Protein AF-A0A660VJL6-F1 (afdb_monomer_lite)

Foldseek 3Di:
DVVLLVQLLVCVVVVNDDLVVSCVVVVHDSVVSVVSVVVNLVVLVVVVVVCVVVLVVLLVVLVVLLVVLVVCLVVDPDLVVNLVSLVVNLVSLVVNQVSVVSPDPDGPVVSVVVNVVSVVVNVVSVVVVVVVVVD

Radius of gyration: 21.22 Å; chains: 1; bounding box: 39×29×61 Å

Structure (mmCIF, N/CA/C/O backbone):
data_AF-A0A660VJL6-F1
#
_entry.id   AF-A0A660VJL6-F1
#
loop_
_atom_site.group_PDB
_atom_site.id
_atom_site.type_symbol
_atom_site.label_atom_id
_atom_site.label_alt_id
_atom_site.label_comp_id
_atom_site.label_asym_id
_atom_site.label_entity_id
_atom_site.label_seq_id
_atom_site.pdbx_PDB_ins_code
_atom_site.Cartn_x
_atom_site.Cartn_y
_atom_site.Cartn_z
_atom_site.occupancy
_atom_site.B_iso_or_equiv
_atom_site.auth_seq_id
_atom_site.auth_comp_id
_atom_site.auth_asym_id
_atom_site.auth_atom_id
_atom_site.pdbx_PDB_model_num
ATOM 1 N N . MET A 1 1 ? 11.415 2.530 -32.591 1.00 56.00 1 MET A N 1
ATOM 2 C CA . MET A 1 1 ? 11.782 2.025 -31.244 1.00 56.00 1 MET A CA 1
ATOM 3 C C . MET A 1 1 ? 10.876 2.570 -30.138 1.00 56.00 1 MET A C 1
ATOM 5 O O . MET A 1 1 ? 10.659 1.829 -29.199 1.00 56.00 1 MET A O 1
ATOM 9 N N . ALA A 1 2 ? 10.311 3.783 -30.242 1.00 62.75 2 ALA A N 1
ATOM 10 C CA . ALA A 1 2 ? 9.368 4.318 -29.244 1.00 62.75 2 ALA A CA 1
ATOM 11 C C . ALA A 1 2 ? 8.020 3.565 -29.179 1.00 62.75 2 ALA A C 1
ATOM 13 O O . ALA A 1 2 ? 7.514 3.308 -28.096 1.00 62.75 2 ALA A O 1
ATOM 14 N N . GLU A 1 3 ? 7.503 3.112 -30.323 1.00 83.50 3 GLU A N 1
ATOM 15 C CA . GLU A 1 3 ? 6.192 2.449 -30.418 1.00 83.50 3 GLU A CA 1
ATOM 16 C C . GLU A 1 3 ? 6.075 1.158 -29.585 1.00 83.50 3 GLU A C 1
ATOM 18 O O . GLU A 1 3 ? 5.067 0.930 -28.923 1.00 83.50 3 GLU A O 1
ATOM 23 N N . ILE A 1 4 ? 7.128 0.330 -29.552 1.00 88.81 4 ILE A N 1
ATOM 24 C CA . ILE A 1 4 ? 7.125 -0.894 -28.736 1.00 88.81 4 ILE A CA 1
ATOM 25 C C . ILE A 1 4 ? 7.227 -0.581 -27.242 1.00 88.81 4 ILE A C 1
ATOM 27 O O . ILE A 1 4 ? 6.656 -1.306 -26.437 1.00 88.81 4 ILE A O 1
ATOM 31 N N . ASP A 1 5 ? 7.930 0.490 -26.868 1.00 87.00 5 ASP A N 1
ATOM 32 C CA . ASP A 1 5 ? 8.044 0.898 -25.470 1.00 87.00 5 ASP A CA 1
ATOM 33 C C . ASP A 1 5 ? 6.674 1.373 -24.958 1.00 87.00 5 ASP A C 1
ATOM 35 O O . ASP A 1 5 ? 6.258 0.931 -23.896 1.00 87.00 5 ASP A O 1
ATOM 39 N N . GLU A 1 6 ? 5.929 2.160 -25.742 1.00 85.94 6 GLU A N 1
ATOM 40 C CA . GLU A 1 6 ? 4.569 2.610 -25.393 1.00 85.94 6 GLU A CA 1
ATOM 41 C C . GLU A 1 6 ? 3.561 1.456 -25.301 1.00 85.94 6 GLU A C 1
ATOM 43 O O . GLU A 1 6 ? 2.727 1.411 -24.396 1.00 85.94 6 GLU A O 1
ATOM 48 N N . GLN A 1 7 ? 3.624 0.497 -26.226 1.00 89.19 7 GLN A N 1
ATOM 49 C CA . GLN A 1 7 ? 2.755 -0.683 -26.196 1.00 89.19 7 GLN A CA 1
ATOM 50 C C . GLN A 1 7 ? 3.063 -1.587 -24.993 1.00 89.19 7 GLN A C 1
ATOM 52 O O . GLN A 1 7 ? 2.145 -2.076 -24.333 1.00 89.19 7 GLN A O 1
ATOM 57 N N . VAL A 1 8 ? 4.347 -1.779 -24.676 1.00 88.12 8 VAL A N 1
ATOM 58 C CA . VAL A 1 8 ? 4.788 -2.498 -23.472 1.00 88.12 8 VAL A CA 1
ATOM 59 C C . VAL A 1 8 ? 4.353 -1.755 -22.211 1.00 88.12 8 VAL A C 1
ATOM 61 O O . VAL A 1 8 ? 3.843 -2.381 -21.289 1.00 88.12 8 VAL A O 1
ATOM 64 N N . GLU A 1 9 ? 4.497 -0.433 -22.178 1.00 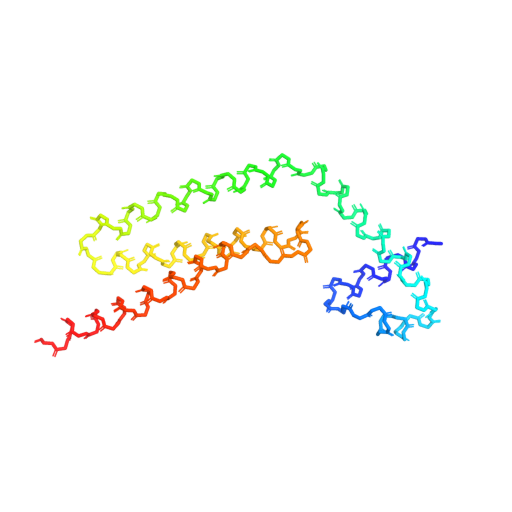82.69 9 GLU A N 1
ATOM 65 C CA . GLU A 1 9 ? 4.071 0.417 -21.069 1.00 82.69 9 GLU A CA 1
ATOM 66 C C . GLU A 1 9 ? 2.568 0.285 -20.794 1.00 82.69 9 GLU A C 1
ATOM 68 O O . GLU A 1 9 ? 2.176 0.032 -19.656 1.00 82.69 9 GLU A O 1
ATOM 73 N N . ARG A 1 10 ? 1.724 0.339 -21.832 1.00 80.50 10 ARG A N 1
ATOM 74 C CA . ARG A 1 10 ? 0.270 0.131 -21.698 1.00 80.50 10 ARG A CA 1
ATOM 75 C C . ARG A 1 10 ? -0.076 -1.242 -21.126 1.00 80.50 10 ARG A C 1
ATOM 77 O O . ARG A 1 10 ? -0.951 -1.335 -20.272 1.00 80.50 10 ARG A O 1
ATOM 84 N N . LEU A 1 11 ? 0.605 -2.300 -21.570 1.00 78.88 11 LEU A N 1
ATOM 85 C CA . LEU A 1 11 ? 0.366 -3.658 -21.071 1.00 78.88 11 LEU A CA 1
ATOM 86 C C . LEU A 1 11 ? 0.825 -3.831 -19.617 1.00 78.88 11 LEU A C 1
ATOM 88 O O . LEU A 1 11 ? 0.120 -4.457 -18.827 1.00 78.88 11 LEU A O 1
ATOM 92 N N . LEU A 1 12 ? 1.957 -3.230 -19.241 1.00 73.00 12 LEU A N 1
ATOM 93 C CA . LEU A 1 12 ? 2.415 -3.199 -17.850 1.00 73.00 12 LEU A CA 1
ATOM 94 C C . LEU A 1 12 ? 1.418 -2.449 -16.952 1.00 73.00 12 LEU A C 1
ATOM 96 O O . LEU A 1 12 ? 1.087 -2.941 -15.873 1.00 73.00 12 LEU A O 1
ATOM 100 N N . LEU A 1 13 ? 0.893 -1.305 -17.409 1.00 65.44 13 LEU A N 1
ATOM 101 C CA . LEU A 1 13 ? -0.134 -0.530 -16.697 1.00 65.44 13 LEU A CA 1
ATOM 102 C C . LEU A 1 13 ? -1.476 -1.270 -16.600 1.00 65.44 13 LEU A C 1
ATOM 104 O O . LEU A 1 13 ? -2.176 -1.138 -15.600 1.00 65.44 13 LEU A O 1
ATOM 108 N N . ALA A 1 14 ? -1.810 -2.098 -17.592 1.00 69.38 14 ALA A N 1
ATOM 109 C CA . ALA A 1 14 ? -2.967 -2.993 -17.563 1.00 69.38 14 ALA A CA 1
ATOM 110 C C . ALA A 1 14 ? -2.768 -4.227 -16.655 1.00 69.38 14 ALA A C 1
ATOM 112 O O . ALA A 1 14 ? -3.665 -5.060 -16.543 1.00 69.38 14 ALA A O 1
ATOM 113 N N . GLY A 1 15 ? -1.608 -4.357 -16.000 1.00 66.00 15 GLY A N 1
ATOM 114 C CA . GLY A 1 15 ? -1.319 -5.422 -15.039 1.00 66.00 15 GLY A CA 1
ATOM 115 C C . GLY A 1 15 ? -0.706 -6.688 -15.640 1.00 66.00 15 GLY A C 1
ATOM 116 O O . GLY A 1 15 ? -0.510 -7.661 -14.911 1.00 66.00 15 GLY A O 1
ATOM 117 N N . VAL A 1 16 ? -0.348 -6.691 -16.928 1.00 77.50 16 VAL A N 1
ATOM 118 C CA . VAL A 1 16 ? 0.324 -7.828 -17.572 1.00 77.50 16 VAL A CA 1
ATOM 119 C C . VAL A 1 16 ? 1.791 -7.845 -17.144 1.00 77.50 16 VAL A C 1
ATOM 121 O O . VAL A 1 16 ? 2.573 -6.982 -17.533 1.00 77.50 16 VAL A O 1
ATOM 124 N N . ARG A 1 17 ? 2.189 -8.827 -16.323 1.00 72.62 17 ARG A N 1
ATOM 125 C CA . ARG A 1 17 ? 3.545 -8.882 -15.729 1.00 72.62 17 ARG A CA 1
ATOM 126 C C . ARG A 1 17 ? 4.504 -9.837 -16.445 1.00 72.62 17 ARG A C 1
ATOM 128 O O . ARG A 1 17 ? 5.714 -9.783 -16.223 1.00 72.62 17 ARG A O 1
ATOM 135 N N . GLY A 1 18 ? 3.993 -10.715 -17.308 1.00 78.44 18 GLY A N 1
ATOM 136 C CA . GLY A 1 18 ? 4.793 -11.723 -17.999 1.00 78.44 18 GLY A CA 1
ATOM 137 C C . GLY A 1 18 ? 5.468 -11.183 -19.260 1.00 78.44 18 GLY A C 1
ATOM 138 O O . GLY A 1 18 ? 4.792 -10.855 -20.229 1.00 78.44 18 GLY A O 1
ATOM 139 N N . THR A 1 19 ? 6.806 -11.196 -19.326 1.00 84.12 19 THR A N 1
ATOM 140 C CA . THR A 1 19 ? 7.544 -10.829 -20.563 1.00 84.12 19 THR A CA 1
ATOM 141 C C . THR A 1 19 ? 7.124 -11.704 -21.751 1.00 84.12 19 THR A C 1
ATOM 143 O O . THR A 1 19 ? 7.100 -11.258 -22.893 1.00 84.12 19 THR A O 1
ATOM 146 N N . GLU A 1 20 ? 6.790 -12.964 -21.481 1.00 85.94 20 GLU A N 1
ATOM 147 C CA . GLU A 1 20 ? 6.330 -13.934 -22.476 1.00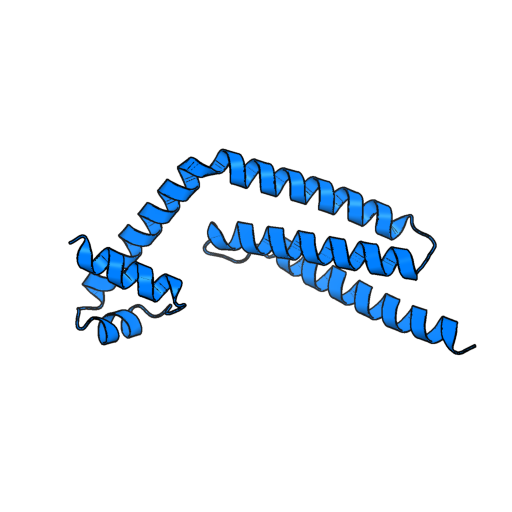 85.94 20 GLU A CA 1
ATOM 148 C C . GLU A 1 20 ? 4.887 -13.700 -22.928 1.00 85.94 20 GLU A C 1
ATOM 150 O O . GLU A 1 20 ? 4.551 -13.910 -24.090 1.00 85.94 20 GLU A O 1
ATOM 155 N N . GLU A 1 21 ? 4.037 -13.226 -22.030 1.00 84.69 21 GLU A N 1
ATOM 156 C CA . GLU A 1 21 ? 2.658 -12.855 -22.333 1.00 84.69 21 GLU A CA 1
ATOM 157 C C . GLU A 1 21 ? 2.605 -11.578 -23.176 1.00 84.69 21 GLU A C 1
ATOM 159 O O . GLU A 1 21 ? 1.962 -11.553 -24.222 1.00 84.69 21 GLU A O 1
ATOM 164 N N . ILE A 1 22 ? 3.399 -10.573 -22.805 1.00 87.44 22 ILE A N 1
ATOM 165 C CA . ILE A 1 22 ? 3.570 -9.336 -23.573 1.00 87.44 22 ILE A CA 1
ATOM 166 C C . ILE A 1 22 ? 4.174 -9.634 -24.954 1.00 87.44 22 ILE A C 1
ATOM 168 O O . ILE A 1 22 ? 3.709 -9.109 -25.961 1.00 87.44 22 ILE A O 1
ATOM 172 N N . ALA A 1 23 ? 5.175 -10.518 -25.033 1.00 92.31 23 ALA A N 1
ATOM 173 C CA . ALA A 1 23 ? 5.778 -10.925 -26.305 1.00 92.31 23 ALA A CA 1
ATOM 174 C C . ALA A 1 23 ? 4.761 -11.576 -27.251 1.00 92.31 23 ALA A C 1
ATOM 176 O O . ALA A 1 23 ? 4.734 -11.244 -28.437 1.00 92.31 23 ALA A O 1
ATOM 177 N N . ARG A 1 24 ? 3.895 -12.451 -26.720 1.00 90.62 24 ARG A N 1
ATOM 178 C CA . ARG A 1 24 ? 2.793 -13.057 -27.481 1.00 90.62 24 ARG A CA 1
ATOM 179 C C . ARG A 1 24 ? 1.770 -12.013 -27.924 1.00 90.62 24 ARG A C 1
ATOM 181 O O . ARG A 1 24 ? 1.390 -12.020 -29.088 1.00 90.62 24 ARG A O 1
ATOM 188 N N . SER A 1 25 ? 1.378 -11.100 -27.035 1.00 87.38 25 SER A N 1
ATOM 189 C CA . SER A 1 25 ? 0.395 -10.053 -27.337 1.00 87.38 25 SER A CA 1
ATOM 190 C C . SER A 1 25 ? 0.872 -9.062 -28.399 1.00 87.38 25 SER A C 1
ATOM 192 O O . SER A 1 25 ? 0.052 -8.535 -29.143 1.00 87.38 25 SER A O 1
ATOM 194 N N . LEU A 1 26 ? 2.176 -8.785 -28.455 1.00 89.12 26 LEU A N 1
ATOM 195 C CA . LEU A 1 26 ? 2.758 -7.808 -29.378 1.00 89.12 26 LEU A CA 1
ATOM 196 C C . LEU A 1 26 ? 3.339 -8.444 -30.649 1.00 89.12 26 LEU A C 1
ATOM 198 O O . LEU A 1 26 ? 3.780 -7.723 -31.538 1.00 89.12 26 LEU A O 1
ATOM 202 N N . GLY A 1 27 ? 3.378 -9.777 -30.746 1.00 91.88 27 GLY A N 1
ATOM 203 C CA . GLY A 1 27 ? 3.963 -10.475 -31.897 1.00 91.88 27 GLY A CA 1
ATOM 204 C C . GLY A 1 27 ? 5.471 -10.243 -32.054 1.00 91.88 27 GLY A C 1
ATOM 205 O O . GLY A 1 27 ? 5.990 -10.222 -33.168 1.00 91.88 27 GLY A O 1
ATOM 206 N N . VAL A 1 28 ? 6.195 -10.042 -30.948 1.00 91.88 28 VAL A N 1
ATOM 207 C CA . VAL A 1 28 ? 7.630 -9.700 -30.946 1.00 91.88 28 VAL A CA 1
ATOM 208 C C . VAL A 1 28 ? 8.444 -10.633 -30.057 1.00 91.88 28 VAL A C 1
ATOM 210 O O . VAL A 1 28 ? 7.922 -11.343 -29.202 1.00 91.88 28 VAL A O 1
ATOM 213 N N . SER A 1 29 ? 9.766 -10.649 -30.242 1.00 92.94 29 SER A N 1
ATOM 214 C CA . SER A 1 29 ? 10.633 -11.548 -29.479 1.00 92.94 29 SER A CA 1
ATOM 215 C C . SER A 1 29 ? 10.708 -11.169 -27.994 1.00 92.94 29 SER A C 1
ATOM 217 O O . SER A 1 29 ? 10.770 -9.991 -27.629 1.00 92.94 29 SER A O 1
ATOM 219 N N . ARG A 1 30 ? 10.812 -12.183 -27.122 1.00 92.38 30 ARG A N 1
ATOM 220 C CA . ARG A 1 30 ? 11.006 -12.007 -25.667 1.00 92.38 30 ARG A CA 1
ATOM 221 C C . ARG A 1 30 ? 12.189 -11.093 -25.333 1.00 92.38 30 ARG A C 1
ATOM 223 O O . ARG A 1 30 ? 12.109 -10.307 -24.393 1.00 92.38 30 ARG A O 1
ATOM 230 N N . ARG A 1 31 ? 13.274 -11.163 -26.115 1.00 92.00 31 ARG A N 1
ATOM 231 C CA . ARG A 1 31 ? 14.442 -10.279 -25.964 1.00 92.00 31 ARG A CA 1
ATOM 232 C C . ARG A 1 31 ? 14.063 -8.812 -26.171 1.00 92.00 31 ARG A C 1
ATOM 234 O O . ARG A 1 31 ? 14.428 -7.972 -25.357 1.00 92.00 31 ARG A O 1
ATOM 241 N N . ARG A 1 32 ? 13.287 -8.524 -27.217 1.00 90.06 32 ARG A N 1
ATOM 242 C CA . ARG A 1 32 ? 12.872 -7.164 -27.572 1.00 90.06 32 ARG A CA 1
ATOM 243 C C . ARG A 1 32 ? 11.897 -6.577 -26.549 1.00 90.06 32 ARG A C 1
ATOM 245 O O . ARG A 1 32 ? 12.043 -5.413 -26.188 1.00 90.06 32 ARG A O 1
ATOM 252 N N . VAL A 1 33 ? 10.984 -7.394 -26.012 1.00 91.75 33 VAL A N 1
ATOM 253 C CA . VAL A 1 33 ? 10.130 -6.998 -24.876 1.00 91.75 33 VAL A CA 1
ATOM 254 C C . VAL A 1 33 ? 10.963 -6.724 -23.633 1.00 91.75 33 VAL A C 1
ATOM 256 O O . VAL A 1 33 ? 10.765 -5.703 -22.994 1.00 91.75 33 VAL A O 1
ATOM 259 N N . ARG A 1 34 ? 11.926 -7.587 -23.291 1.00 90.81 34 ARG A N 1
ATOM 260 C CA . ARG A 1 34 ? 12.777 -7.387 -22.107 1.00 90.81 34 ARG A CA 1
ATOM 261 C C . ARG A 1 34 ? 13.548 -6.066 -22.172 1.00 90.81 34 ARG A C 1
ATOM 263 O O . ARG A 1 34 ? 13.621 -5.347 -21.180 1.00 90.81 34 ARG A O 1
ATOM 270 N N . GLU A 1 35 ? 14.100 -5.740 -23.337 1.00 92.31 35 GLU A N 1
ATOM 271 C CA . GLU A 1 35 ? 14.789 -4.467 -23.566 1.00 92.31 35 GLU A CA 1
ATOM 272 C C . GLU A 1 35 ? 13.829 -3.266 -23.471 1.00 92.31 35 GLU A C 1
ATOM 274 O O . GLU A 1 35 ? 14.190 -2.252 -22.876 1.00 92.31 35 GLU A O 1
ATOM 279 N N . ALA A 1 36 ? 12.602 -3.390 -23.991 1.00 89.19 36 ALA A N 1
ATOM 280 C CA . ALA A 1 36 ? 11.563 -2.364 -23.876 1.00 89.19 36 ALA A CA 1
ATOM 281 C C . ALA A 1 36 ? 11.091 -2.165 -22.426 1.00 89.19 36 ALA A C 1
ATOM 283 O O . ALA A 1 36 ? 11.090 -1.040 -21.940 1.00 89.19 36 ALA A O 1
ATOM 284 N N . VAL A 1 37 ? 10.808 -3.245 -21.688 1.00 86.25 37 VAL A N 1
ATOM 285 C CA . VAL A 1 37 ? 10.464 -3.206 -20.255 1.00 86.25 37 VAL A CA 1
ATOM 286 C C . VAL A 1 37 ? 11.562 -2.505 -19.460 1.00 86.25 37 VAL A C 1
ATOM 288 O O . VAL A 1 37 ? 11.258 -1.662 -18.621 1.00 86.25 37 VAL A O 1
ATOM 291 N N . LYS A 1 38 ? 12.840 -2.801 -19.741 1.00 86.19 38 LYS A N 1
ATOM 292 C CA . LYS A 1 38 ? 13.966 -2.131 -19.077 1.00 86.19 38 LYS A CA 1
ATOM 293 C C . LYS A 1 38 ? 13.946 -0.620 -19.324 1.00 86.19 38 LYS A C 1
ATOM 295 O O . LYS A 1 38 ? 14.110 0.137 -18.375 1.00 86.19 38 LYS A O 1
ATOM 300 N N . ARG A 1 39 ? 13.720 -0.175 -20.566 1.00 87.50 39 ARG A N 1
ATOM 301 C CA . ARG A 1 39 ? 13.636 1.258 -20.909 1.00 87.50 39 ARG A CA 1
ATOM 302 C C . ARG A 1 39 ? 12.405 1.944 -20.317 1.00 87.50 39 ARG A C 1
ATOM 304 O O . ARG A 1 39 ? 12.515 3.081 -19.877 1.00 87.50 39 ARG A O 1
ATOM 311 N N . VAL A 1 40 ? 11.252 1.277 -20.304 1.00 80.12 40 VAL A N 1
ATOM 312 C CA . VAL A 1 40 ? 10.015 1.789 -19.690 1.00 80.12 40 VAL A CA 1
ATOM 313 C C . VAL A 1 40 ? 10.207 1.962 -18.186 1.00 80.12 40 VAL A C 1
ATOM 315 O O . VAL A 1 40 ? 10.011 3.060 -17.679 1.00 80.12 40 VAL A O 1
ATOM 318 N N . LYS A 1 41 ? 10.705 0.931 -17.493 1.00 76.56 41 LYS A N 1
ATOM 319 C CA . LYS A 1 41 ? 11.017 1.008 -16.059 1.00 76.56 41 LYS A CA 1
ATOM 320 C C . LYS A 1 41 ? 12.056 2.085 -15.740 1.00 76.56 41 LYS A C 1
ATOM 322 O O . LYS A 1 41 ? 11.899 2.802 -14.765 1.00 76.56 41 LYS A O 1
ATOM 327 N N . GLU A 1 42 ? 13.095 2.226 -16.559 1.00 79.00 42 GLU A N 1
ATOM 328 C CA . GLU A 1 42 ? 14.108 3.276 -16.391 1.00 79.00 42 GLU A CA 1
ATOM 329 C C . GLU A 1 42 ? 13.520 4.684 -16.579 1.00 79.00 42 GLU A C 1
ATOM 331 O O . GLU A 1 42 ? 13.862 5.607 -15.850 1.00 79.00 42 GLU A O 1
ATOM 336 N N . ARG A 1 43 ? 12.593 4.858 -17.524 1.00 75.62 43 ARG A N 1
ATOM 337 C CA . ARG A 1 43 ? 11.886 6.128 -17.741 1.00 75.62 43 ARG A CA 1
ATOM 338 C C . ARG A 1 43 ? 10.955 6.461 -16.580 1.00 75.62 43 ARG A C 1
ATOM 340 O O . ARG A 1 43 ? 10.929 7.604 -16.143 1.00 75.62 43 ARG A O 1
ATOM 347 N N . TRP A 1 44 ? 10.232 5.467 -16.066 1.00 72.25 44 TRP A N 1
ATOM 348 C CA . TRP A 1 44 ? 9.443 5.603 -14.843 1.00 72.25 44 TRP A CA 1
ATOM 349 C C . TRP A 1 44 ? 10.318 5.939 -13.643 1.00 72.25 44 TRP A C 1
ATOM 351 O O . TRP A 1 44 ? 9.935 6.793 -12.857 1.00 72.25 44 TRP A O 1
ATOM 361 N N . ARG A 1 45 ? 11.508 5.334 -13.541 1.00 63.88 45 ARG A N 1
ATOM 362 C CA . ARG A 1 45 ? 12.485 5.665 -12.502 1.00 63.88 45 ARG A CA 1
ATOM 363 C C . ARG A 1 45 ? 12.961 7.111 -12.614 1.00 63.88 45 ARG A C 1
ATOM 365 O O . ARG A 1 45 ? 12.952 7.799 -11.616 1.00 63.88 45 ARG A O 1
ATOM 372 N N . ARG A 1 46 ? 13.278 7.619 -13.803 1.00 63.25 46 ARG A N 1
ATOM 373 C CA . ARG A 1 46 ? 13.661 9.037 -13.963 1.00 63.25 46 ARG A CA 1
ATOM 374 C C . ARG A 1 46 ? 12.515 10.001 -13.660 1.00 63.25 46 ARG A C 1
ATOM 376 O O . ARG A 1 46 ? 12.718 11.020 -13.020 1.00 63.25 46 ARG A O 1
ATOM 383 N N . LEU A 1 47 ? 11.293 9.647 -14.065 1.00 57.84 47 LEU A N 1
ATOM 384 C CA . LEU A 1 47 ? 10.078 10.378 -13.678 1.00 57.84 47 LEU A CA 1
ATOM 385 C C . LEU A 1 47 ? 9.811 10.319 -12.166 1.00 57.84 47 LEU A C 1
ATOM 387 O O . LEU A 1 47 ? 9.131 11.196 -11.636 1.00 57.84 47 LEU A O 1
ATOM 391 N N . ALA A 1 48 ? 10.289 9.271 -11.495 1.00 51.06 48 ALA A N 1
ATOM 392 C CA . ALA A 1 48 ? 10.259 9.136 -10.048 1.00 51.06 48 ALA A CA 1
ATOM 393 C C . ALA A 1 48 ? 11.359 9.967 -9.379 1.00 51.06 48 ALA A C 1
ATOM 395 O O . ALA A 1 48 ? 11.055 10.670 -8.429 1.00 51.06 48 ALA A O 1
ATOM 396 N N . GLU A 1 49 ? 12.576 9.967 -9.924 1.00 54.12 49 GLU A N 1
ATOM 397 C CA . GLU A 1 49 ? 13.714 10.775 -9.467 1.00 54.12 49 GLU A CA 1
ATOM 398 C C . GLU A 1 49 ? 13.401 12.284 -9.562 1.00 54.12 49 GLU A C 1
ATOM 400 O O . GLU A 1 49 ? 13.673 13.034 -8.628 1.00 54.12 49 GLU A O 1
ATOM 405 N N . ASP A 1 50 ? 12.694 12.730 -10.609 1.00 56.09 50 ASP A N 1
ATOM 406 C CA . ASP A 1 50 ? 12.161 14.104 -10.711 1.00 56.09 50 ASP A CA 1
ATOM 407 C C . ASP A 1 50 ? 11.061 14.415 -9.663 1.00 56.09 50 ASP A C 1
ATOM 409 O O . ASP A 1 50 ? 10.722 15.576 -9.422 1.00 56.09 50 ASP A O 1
ATOM 413 N N . LYS A 1 51 ? 10.486 13.385 -9.027 1.00 51.84 51 LYS A N 1
ATOM 414 C CA . LYS A 1 51 ? 9.439 13.457 -7.991 1.00 51.84 51 LYS A CA 1
ATOM 415 C C . LYS A 1 51 ? 9.923 13.037 -6.597 1.00 51.84 51 LYS A C 1
ATOM 417 O O . LYS A 1 51 ? 9.108 13.048 -5.671 1.00 51.84 51 LYS A O 1
ATOM 422 N N . ASP A 1 52 ? 11.207 12.722 -6.414 1.00 53.69 52 ASP A N 1
ATOM 423 C CA . ASP A 1 52 ? 11.759 12.208 -5.151 1.00 53.69 52 ASP A CA 1
ATOM 424 C C . ASP A 1 52 ? 11.549 13.178 -3.983 1.00 53.69 52 ASP A C 1
ATOM 426 O O . ASP A 1 52 ? 11.312 12.742 -2.859 1.00 53.69 52 ASP A O 1
ATOM 430 N N . GLY A 1 53 ? 11.526 14.492 -4.236 1.00 55.31 53 GLY A N 1
ATOM 431 C CA . GLY A 1 53 ? 11.159 15.485 -3.220 1.00 55.31 53 GLY A CA 1
ATOM 432 C C . GLY A 1 53 ? 9.727 15.305 -2.703 1.00 55.31 53 GLY A C 1
ATOM 433 O O . GLY A 1 53 ? 9.507 15.242 -1.500 1.00 55.31 53 GLY A O 1
ATOM 434 N N . LEU A 1 54 ? 8.758 15.124 -3.604 1.00 54.78 54 LEU A N 1
ATOM 435 C CA . LEU A 1 54 ? 7.338 14.986 -3.257 1.00 54.78 54 LEU A CA 1
ATOM 436 C C . LEU A 1 54 ? 7.012 13.617 -2.649 1.00 54.78 54 LEU A C 1
ATOM 438 O O . LEU A 1 54 ? 6.219 13.529 -1.715 1.00 54.78 54 LEU A O 1
ATOM 442 N N . VAL A 1 55 ? 7.626 12.546 -3.158 1.00 63.47 55 VAL A N 1
ATOM 443 C CA . VAL A 1 55 ? 7.459 11.188 -2.614 1.00 63.47 55 VAL A CA 1
ATOM 444 C C . VAL A 1 55 ? 8.093 11.083 -1.227 1.00 63.47 55 VAL A C 1
ATOM 446 O O . VAL A 1 55 ? 7.497 10.495 -0.323 1.00 63.47 55 VAL A O 1
ATOM 449 N N . SER A 1 56 ? 9.267 11.688 -1.034 1.00 64.88 56 SER A N 1
ATOM 450 C CA . SER A 1 56 ? 9.932 11.770 0.268 1.00 64.88 56 SER A CA 1
ATOM 451 C C . SER A 1 56 ? 9.121 12.602 1.266 1.00 64.88 56 SER A C 1
ATOM 453 O O . SER A 1 56 ? 8.893 12.154 2.389 1.00 64.88 56 SER A O 1
ATOM 455 N N . GLU A 1 57 ? 8.598 13.763 0.855 1.00 67.00 57 GLU A N 1
ATOM 456 C CA . GLU A 1 57 ? 7.715 14.594 1.685 1.00 67.00 57 GLU A CA 1
ATOM 457 C C . GLU A 1 57 ? 6.423 13.864 2.071 1.00 67.00 57 GLU A C 1
ATOM 459 O O . GLU A 1 57 ? 6.018 13.894 3.236 1.00 67.00 57 GLU A O 1
ATOM 464 N N . GLU A 1 58 ? 5.789 13.158 1.131 1.00 72.62 58 GLU A N 1
ATOM 465 C CA . GLU A 1 58 ? 4.582 12.379 1.403 1.00 72.62 58 GLU A CA 1
ATOM 466 C C . GLU A 1 58 ? 4.868 11.209 2.355 1.00 72.62 58 GLU A C 1
ATOM 468 O O . GLU A 1 58 ? 4.130 11.013 3.323 1.00 72.62 58 GLU A O 1
ATOM 473 N N . LEU A 1 59 ? 5.953 10.456 2.146 1.00 73.12 59 LEU A N 1
ATOM 474 C CA . LEU A 1 59 ? 6.353 9.380 3.058 1.00 73.12 59 LEU A CA 1
ATOM 475 C C . LEU A 1 59 ? 6.699 9.911 4.451 1.00 73.12 59 LEU A C 1
ATOM 477 O O . LEU A 1 59 ? 6.278 9.311 5.442 1.00 73.12 59 LEU A O 1
ATOM 481 N N . ALA A 1 60 ? 7.400 11.042 4.548 1.00 68.00 60 ALA A N 1
ATOM 482 C CA . ALA A 1 60 ? 7.706 11.691 5.819 1.00 68.00 60 ALA A CA 1
ATOM 483 C C . ALA A 1 60 ? 6.423 12.134 6.542 1.00 68.00 60 ALA A C 1
ATOM 485 O O . ALA A 1 60 ? 6.244 11.850 7.730 1.00 68.00 60 ALA A O 1
ATOM 486 N N . ALA A 1 61 ? 5.481 12.755 5.827 1.00 73.44 61 ALA A N 1
ATOM 487 C CA . ALA A 1 61 ? 4.186 13.139 6.379 1.00 73.44 61 ALA A CA 1
ATOM 488 C C . ALA A 1 61 ? 3.395 11.916 6.874 1.00 73.44 61 ALA A C 1
ATOM 490 O O . ALA A 1 61 ? 2.866 11.924 7.989 1.00 73.44 61 ALA A O 1
ATOM 491 N N . LEU A 1 62 ? 3.364 10.832 6.095 1.00 80.00 62 LEU A N 1
ATOM 492 C CA . LEU A 1 62 ? 2.697 9.588 6.481 1.00 80.00 62 LEU A CA 1
ATOM 493 C C . LEU A 1 62 ? 3.370 8.918 7.689 1.00 80.00 62 LEU A C 1
ATOM 495 O O . LEU A 1 62 ? 2.669 8.430 8.573 1.00 80.00 62 LEU A O 1
ATOM 499 N N . GLN A 1 63 ? 4.702 8.950 7.800 1.00 73.44 63 GLN A N 1
ATOM 500 C CA . GLN A 1 63 ? 5.425 8.459 8.981 1.00 73.44 63 GLN A CA 1
ATOM 501 C C . GLN A 1 63 ? 5.069 9.247 10.249 1.00 73.44 63 GLN A C 1
ATOM 503 O O . GLN A 1 63 ? 4.886 8.656 11.324 1.00 73.44 63 GLN A O 1
ATOM 508 N N . VAL A 1 64 ? 4.928 10.571 10.137 1.00 76.44 64 VAL A N 1
ATOM 509 C CA . VAL A 1 64 ? 4.483 11.431 11.242 1.00 76.44 64 VAL A CA 1
ATOM 510 C C . VAL A 1 64 ? 3.045 11.093 11.637 1.00 76.44 64 VAL A C 1
ATOM 512 O O . VAL A 1 64 ? 2.786 10.838 12.816 1.00 76.44 64 VAL A O 1
ATOM 515 N N . MET A 1 65 ? 2.127 11.007 10.668 1.00 77.19 65 MET A N 1
ATOM 516 C CA . MET A 1 65 ? 0.728 10.630 10.910 1.00 77.19 65 MET A CA 1
ATOM 517 C C . MET A 1 65 ? 0.619 9.250 11.560 1.00 77.19 65 MET A C 1
ATOM 519 O O . MET A 1 65 ? -0.081 9.104 12.560 1.00 77.19 65 MET A O 1
ATOM 523 N N . ARG A 1 66 ? 1.367 8.256 11.067 1.00 81.69 66 ARG A N 1
ATOM 524 C CA . ARG A 1 66 ? 1.456 6.909 11.652 1.00 81.69 66 ARG A CA 1
ATOM 525 C C . ARG A 1 66 ? 1.839 6.978 13.130 1.00 81.69 66 ARG A C 1
ATOM 527 O O . ARG A 1 66 ? 1.188 6.366 13.972 1.00 81.69 66 ARG A O 1
ATOM 534 N N . SER A 1 67 ? 2.863 7.764 13.455 1.00 75.25 67 SER A N 1
ATOM 535 C CA . SER A 1 67 ? 3.371 7.923 14.824 1.00 75.25 67 SER A CA 1
ATOM 536 C C . SER A 1 67 ? 2.409 8.689 15.742 1.00 75.25 67 SER A C 1
ATOM 538 O O . SER A 1 67 ? 2.388 8.466 16.954 1.00 75.25 67 SER A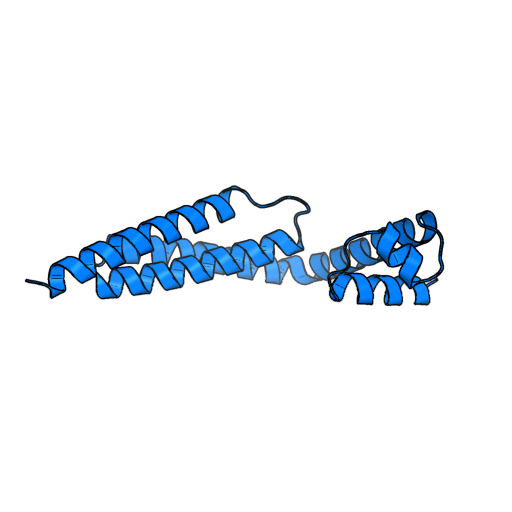 O 1
ATOM 540 N N . MET A 1 68 ? 1.628 9.626 15.201 1.00 80.25 68 MET A N 1
ATOM 541 C CA . MET A 1 68 ? 0.578 10.328 15.944 1.00 80.25 68 MET A CA 1
ATOM 542 C C . MET A 1 68 ? -0.617 9.410 16.208 1.00 80.25 68 MET A C 1
ATOM 544 O O . MET A 1 68 ? -1.023 9.270 17.357 1.00 80.25 68 MET A O 1
ATOM 548 N N . LEU A 1 69 ? -1.127 8.734 15.176 1.00 83.12 69 LEU A N 1
ATOM 549 C CA . LEU A 1 69 ? -2.275 7.831 15.273 1.00 83.12 69 LEU A CA 1
ATOM 550 C C . LEU A 1 69 ? -2.000 6.658 16.216 1.00 83.12 69 LEU A C 1
ATOM 552 O O . LEU A 1 69 ? -2.853 6.344 17.038 1.00 83.12 69 LEU A O 1
ATOM 556 N N . TRP A 1 70 ? -0.796 6.075 16.185 1.00 85.25 70 TRP A N 1
ATOM 557 C CA . TRP A 1 70 ? -0.393 5.067 17.173 1.00 85.25 70 TRP A CA 1
ATOM 558 C C . TRP A 1 70 ? -0.476 5.591 18.612 1.00 85.25 70 TRP A C 1
ATOM 560 O O . TRP A 1 70 ? -1.004 4.910 19.488 1.00 85.25 70 TRP A O 1
ATOM 570 N N . ARG A 1 71 ? 0.010 6.813 18.870 1.00 84.81 71 ARG A N 1
ATOM 571 C CA . ARG A 1 71 ? -0.052 7.426 20.207 1.00 84.81 71 ARG A CA 1
ATOM 572 C C . ARG A 1 71 ? -1.480 7.723 20.646 1.00 84.81 71 ARG A C 1
ATOM 574 O O . ARG A 1 71 ? -1.792 7.512 21.812 1.00 84.81 71 ARG A O 1
ATOM 581 N N . VAL A 1 72 ? -2.324 8.213 19.740 1.00 84.50 72 VAL A N 1
ATOM 582 C CA . VAL A 1 72 ? -3.741 8.476 20.028 1.00 84.50 72 VAL A CA 1
ATOM 583 C C . VAL A 1 72 ? -4.451 7.163 20.351 1.00 84.50 72 VAL A C 1
ATOM 585 O O . VAL A 1 72 ? -5.040 7.052 21.418 1.00 84.50 72 VAL A O 1
ATOM 588 N N . ALA A 1 73 ? -4.286 6.131 19.520 1.00 79.62 73 ALA A N 1
ATOM 589 C CA . ALA A 1 73 ? -4.955 4.844 19.699 1.00 79.62 73 ALA A CA 1
ATOM 590 C C . ALA A 1 73 ? -4.667 4.187 21.061 1.00 79.62 73 ALA A C 1
ATOM 592 O O . ALA A 1 73 ? -5.532 3.510 21.603 1.00 79.62 73 ALA A O 1
ATOM 593 N N . PHE A 1 74 ? -3.477 4.384 21.634 1.00 80.81 74 PHE A N 1
ATOM 594 C CA . PHE A 1 74 ? -3.130 3.847 22.957 1.00 80.81 74 PHE A CA 1
ATOM 595 C C . PHE A 1 74 ? -3.443 4.772 24.137 1.00 80.81 74 PHE A C 1
ATOM 597 O O . PHE A 1 74 ? -3.359 4.333 25.280 1.00 80.81 74 PHE A O 1
ATOM 604 N N . ARG A 1 75 ? -3.765 6.044 23.888 1.00 87.12 75 ARG A N 1
ATOM 605 C CA . ARG A 1 75 ? -4.166 7.001 24.934 1.00 87.12 75 ARG A CA 1
ATOM 606 C C . ARG A 1 75 ? -5.676 7.154 25.049 1.00 87.12 75 ARG A C 1
ATOM 608 O O . ARG A 1 75 ? -6.156 7.612 26.076 1.00 87.12 75 ARG A O 1
ATOM 615 N N . THR A 1 76 ? -6.404 6.818 23.993 1.00 84.56 76 THR A N 1
ATOM 616 C CA . THR A 1 76 ? -7.859 6.867 23.959 1.00 84.56 76 THR A CA 1
ATOM 617 C C . THR A 1 76 ? -8.459 5.769 24.836 1.00 84.56 76 THR A C 1
ATOM 619 O O . THR A 1 76 ? -8.171 4.591 24.644 1.00 84.56 76 THR A O 1
ATOM 622 N N . GLU A 1 77 ? -9.332 6.159 25.765 1.00 84.81 77 GLU A N 1
ATOM 623 C CA . GLU A 1 77 ? -10.034 5.233 26.669 1.00 84.81 77 GLU A CA 1
ATOM 624 C C . GLU A 1 77 ? -11.296 4.625 26.029 1.00 84.81 77 GLU A C 1
ATOM 626 O O . GLU A 1 77 ? -11.720 3.527 26.383 1.00 84.81 77 GLU A O 1
ATOM 631 N N . SER A 1 78 ? -11.891 5.313 25.048 1.00 88.94 78 SER A N 1
ATOM 632 C CA . SER A 1 78 ? -13.072 4.841 24.320 1.00 88.94 78 SER A CA 1
ATOM 633 C C . SER A 1 78 ? -12.705 3.804 23.256 1.00 88.94 78 SER A C 1
ATOM 635 O O . SER A 1 78 ? -12.027 4.110 22.275 1.00 88.94 78 SER A O 1
ATOM 637 N N . VAL A 1 79 ? -13.238 2.584 23.382 1.00 85.69 79 VAL A N 1
ATOM 638 C CA . VAL A 1 79 ? -13.044 1.496 22.399 1.00 85.69 79 VAL A CA 1
ATOM 639 C C . VAL A 1 79 ? -13.510 1.906 20.996 1.00 85.69 79 VAL A C 1
ATOM 641 O O . VAL A 1 79 ? -12.890 1.539 19.998 1.00 85.69 79 VAL A O 1
ATOM 644 N N . SER A 1 80 ? -14.581 2.701 20.899 1.00 85.31 80 SER A N 1
ATOM 645 C CA . SER A 1 80 ? -15.113 3.188 19.619 1.00 85.31 80 SER A CA 1
ATOM 646 C C . SER A 1 80 ? -14.141 4.150 18.928 1.00 85.31 80 SER A C 1
ATOM 648 O O . SER A 1 80 ? -13.832 3.993 17.745 1.00 85.31 80 SER A O 1
ATOM 650 N N . GL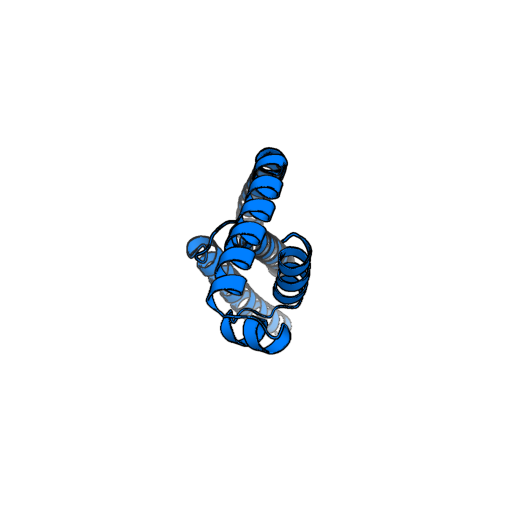U A 1 81 ? -13.591 5.108 19.674 1.00 86.56 81 GLU A N 1
ATOM 651 C CA . GLU A 1 81 ? -12.593 6.052 19.160 1.00 86.56 81 GLU A CA 1
ATOM 652 C C . GLU A 1 81 ? -11.256 5.357 18.862 1.00 86.56 81 GLU A C 1
ATOM 654 O O . GLU A 1 81 ? -10.607 5.643 17.851 1.00 86.56 81 GLU A O 1
ATOM 659 N N . GLN A 1 82 ? -10.868 4.383 19.687 1.00 85.69 82 GLN A N 1
ATOM 660 C CA . GLN A 1 82 ? -9.689 3.553 19.468 1.00 85.69 82 GLN A CA 1
ATOM 661 C C . GLN A 1 82 ? -9.814 2.750 18.161 1.00 85.69 82 GLN A C 1
ATOM 663 O O . GLN A 1 82 ? -8.891 2.751 17.344 1.00 85.69 82 GLN A O 1
ATOM 668 N N . LEU A 1 83 ? -10.979 2.145 17.895 1.00 86.81 83 LEU A N 1
ATOM 669 C CA . LEU A 1 83 ? -11.287 1.467 16.629 1.00 86.81 83 LEU A CA 1
ATOM 670 C C . LEU A 1 83 ? -11.194 2.409 15.424 1.00 86.81 83 LEU A C 1
ATOM 672 O O . LEU A 1 83 ? -10.623 2.038 14.397 1.00 86.81 83 LEU A O 1
ATOM 676 N N . GLN A 1 84 ? -11.751 3.618 15.523 1.00 88.12 84 GLN A N 1
ATOM 677 C CA . GLN A 1 84 ? -11.660 4.609 14.445 1.00 88.12 84 GLN A CA 1
ATOM 678 C C . GLN A 1 84 ? -10.207 5.020 14.185 1.00 88.12 84 GLN A C 1
ATOM 680 O O . GLN A 1 84 ? -9.771 5.056 13.033 1.00 88.12 84 GLN A O 1
ATOM 685 N N . THR A 1 85 ? -9.431 5.235 15.246 1.00 88.25 85 THR A N 1
ATOM 686 C CA . THR A 1 85 ? -8.014 5.602 15.146 1.00 88.25 85 THR A CA 1
ATOM 687 C C . THR A 1 85 ? -7.190 4.488 14.495 1.00 88.25 85 THR A C 1
ATOM 689 O O . THR A 1 85 ? -6.381 4.759 13.606 1.00 88.25 85 THR A O 1
ATOM 692 N N . PHE A 1 86 ? -7.440 3.222 14.846 1.00 87.94 86 PHE A N 1
ATOM 693 C CA . PHE A 1 86 ? -6.777 2.083 14.205 1.00 87.94 86 PHE A CA 1
ATOM 694 C C . PHE A 1 86 ? -7.150 1.913 12.724 1.00 87.94 86 PHE A C 1
ATOM 696 O O . PHE A 1 86 ? -6.289 1.548 11.925 1.00 87.94 86 PHE A O 1
ATOM 703 N N . LYS A 1 87 ? -8.385 2.234 12.312 1.00 89.50 87 LYS A N 1
ATOM 704 C CA . LYS A 1 87 ? -8.771 2.239 10.884 1.00 89.50 87 LYS A CA 1
ATOM 705 C C . LYS A 1 87 ? -8.015 3.303 10.082 1.00 89.50 87 LYS A C 1
ATOM 707 O O . LYS A 1 87 ? -7.574 3.038 8.961 1.00 89.50 87 LYS A O 1
ATOM 712 N N . LEU A 1 88 ? -7.836 4.494 10.655 1.00 90.19 88 LEU A N 1
ATOM 713 C CA . LEU A 1 88 ? -7.025 5.551 10.043 1.00 90.19 88 LEU A CA 1
ATOM 714 C C . LEU A 1 88 ? -5.555 5.129 9.946 1.00 90.19 88 LEU A C 1
ATOM 716 O O . LEU A 1 88 ? -4.931 5.305 8.901 1.00 90.19 88 LEU A O 1
ATOM 720 N N . LEU A 1 89 ? -5.021 4.510 11.001 1.00 88.62 89 LEU A N 1
ATOM 721 C CA . LEU A 1 89 ? -3.654 3.994 11.021 1.00 88.62 89 LEU A CA 1
ATOM 722 C C . LEU A 1 89 ? -3.426 2.913 9.951 1.00 88.62 89 LEU A C 1
ATOM 724 O O . LEU A 1 89 ? -2.399 2.937 9.273 1.00 88.62 89 LEU A O 1
ATOM 728 N N . LEU A 1 90 ? -4.390 2.004 9.758 1.00 90.44 90 LEU A N 1
ATOM 729 C CA . LEU A 1 90 ? -4.355 1.008 8.683 1.00 90.44 90 LEU A CA 1
ATOM 730 C C . LEU A 1 90 ? -4.277 1.684 7.308 1.00 90.44 90 LEU A C 1
ATOM 732 O O . LEU A 1 90 ? -3.385 1.374 6.523 1.00 90.44 90 LEU A O 1
ATOM 736 N N . SER A 1 91 ? -5.135 2.677 7.065 1.00 88.31 91 SER A N 1
ATOM 737 C CA . SER A 1 91 ? -5.170 3.427 5.800 1.00 88.31 91 SER A CA 1
ATOM 738 C C . SER A 1 91 ? -3.840 4.137 5.503 1.00 88.31 91 SER A C 1
ATOM 740 O O . SER A 1 91 ? -3.386 4.161 4.357 1.00 88.31 91 SER A O 1
ATOM 742 N N . VAL A 1 92 ? -3.187 4.694 6.533 1.00 84.56 92 VAL A N 1
ATOM 743 C CA . VAL A 1 92 ? -1.852 5.307 6.422 1.00 84.56 92 VAL A CA 1
ATOM 744 C C . VAL A 1 92 ? -0.800 4.260 6.056 1.00 84.56 92 VAL A C 1
ATOM 746 O O . VAL A 1 92 ? -0.049 4.472 5.104 1.00 84.56 92 VAL A O 1
ATOM 749 N N . ASN A 1 93 ? -0.768 3.117 6.746 1.00 86.19 93 ASN A N 1
ATOM 750 C CA . ASN A 1 93 ? 0.197 2.051 6.460 1.00 86.19 93 ASN A CA 1
ATOM 751 C C . ASN A 1 93 ? 0.005 1.455 5.055 1.00 86.19 93 ASN A C 1
ATOM 753 O O . ASN A 1 93 ? 0.983 1.231 4.347 1.00 86.19 93 ASN A O 1
ATOM 757 N N . GLU A 1 94 ? -1.235 1.262 4.603 1.00 85.44 94 GLU A N 1
ATOM 758 C CA . GLU A 1 94 ? -1.537 0.810 3.238 1.00 85.44 94 GLU A CA 1
ATOM 759 C C . GLU A 1 94 ? -1.111 1.824 2.173 1.00 85.44 94 GLU A C 1
ATOM 761 O O . GLU A 1 94 ? -0.694 1.445 1.076 1.00 85.44 94 GLU A O 1
ATOM 766 N N . ARG A 1 95 ? -1.244 3.126 2.455 1.00 81.44 95 ARG A N 1
ATOM 767 C CA . ARG A 1 95 ? -0.777 4.180 1.547 1.00 81.44 95 ARG A CA 1
ATOM 768 C C . ARG A 1 95 ? 0.747 4.205 1.486 1.00 81.44 95 ARG A C 1
ATOM 770 O O . ARG A 1 95 ? 1.288 4.211 0.387 1.00 81.44 95 ARG A O 1
ATOM 777 N N . MET A 1 96 ? 1.425 4.126 2.632 1.00 80.31 96 MET A N 1
ATOM 778 C CA . MET A 1 96 ? 2.886 3.999 2.689 1.00 80.31 96 MET A CA 1
ATOM 779 C C . MET A 1 96 ? 3.371 2.768 1.920 1.00 80.31 96 MET A C 1
ATOM 781 O O . MET A 1 96 ? 4.278 2.892 1.107 1.00 80.31 96 MET A O 1
ATOM 785 N N . PHE A 1 97 ? 2.730 1.611 2.114 1.00 81.38 97 PHE A N 1
ATOM 786 C CA . PHE A 1 97 ? 3.067 0.378 1.402 1.00 81.38 97 PHE A CA 1
ATOM 787 C C . PHE A 1 97 ? 2.898 0.529 -0.110 1.00 81.38 97 PHE A C 1
ATOM 789 O O . PHE A 1 97 ? 3.764 0.124 -0.873 1.00 81.38 97 PHE A O 1
ATOM 796 N N . ARG A 1 98 ? 1.800 1.143 -0.566 1.00 78.06 98 ARG A N 1
ATOM 797 C CA . ARG A 1 98 ? 1.588 1.405 -1.996 1.00 78.06 98 ARG A CA 1
ATOM 798 C C . ARG A 1 98 ? 2.666 2.311 -2.578 1.00 78.06 98 ARG A C 1
ATOM 800 O O . ARG A 1 98 ? 3.125 2.033 -3.675 1.00 78.06 98 ARG A O 1
ATOM 807 N N . ILE A 1 99 ? 3.070 3.356 -1.857 1.00 71.00 99 ILE A N 1
ATOM 808 C CA . ILE A 1 99 ? 4.123 4.271 -2.308 1.00 71.00 99 ILE A CA 1
ATOM 809 C C . ILE A 1 99 ? 5.466 3.538 -2.385 1.00 71.00 99 ILE A C 1
ATOM 811 O O . ILE A 1 99 ? 6.117 3.602 -3.418 1.00 71.00 99 ILE A O 1
ATOM 815 N N . THR A 1 100 ? 5.859 2.780 -1.359 1.00 71.19 100 THR A N 1
ATOM 816 C CA . THR A 1 100 ? 7.140 2.049 -1.368 1.00 71.19 100 THR A CA 1
ATOM 817 C C . THR A 1 100 ? 7.185 0.955 -2.439 1.00 71.19 100 THR A C 1
ATOM 819 O O . THR A 1 100 ? 8.191 0.820 -3.127 1.00 71.19 100 THR A O 1
ATOM 822 N N . GLN A 1 101 ? 6.072 0.257 -2.688 1.00 68.81 101 GLN A N 1
ATOM 823 C CA . GLN A 1 101 ? 5.935 -0.724 -3.779 1.00 68.81 101 GLN A CA 1
ATOM 824 C C . GLN A 1 101 ? 6.116 -0.137 -5.186 1.00 68.81 101 GLN A C 1
ATOM 826 O O . GLN A 1 101 ? 6.389 -0.882 -6.125 1.00 68.81 101 GLN A O 1
ATOM 831 N N . LEU A 1 102 ? 5.925 1.174 -5.369 1.00 63.88 102 LEU A N 1
ATOM 832 C CA . LEU A 1 102 ? 6.136 1.811 -6.672 1.00 63.88 102 LEU A CA 1
ATOM 833 C C . LEU A 1 102 ? 7.625 1.976 -7.004 1.00 63.88 102 LEU A C 1
ATOM 835 O O . LEU A 1 102 ? 7.961 2.076 -8.185 1.00 63.88 102 LEU A O 1
ATOM 839 N N . PHE A 1 103 ? 8.503 1.984 -5.996 1.00 60.28 103 PHE A N 1
ATOM 840 C CA . PHE A 1 103 ? 9.930 2.291 -6.157 1.00 60.28 103 PHE A CA 1
ATOM 841 C C . PHE A 1 103 ? 10.860 1.144 -5.739 1.00 60.28 103 PHE A C 1
ATOM 843 O O . PHE A 1 103 ? 12.002 1.093 -6.193 1.00 60.28 103 PHE A O 1
ATOM 850 N N . GLU A 1 104 ? 10.380 0.193 -4.936 1.00 55.72 104 GLU A N 1
ATOM 851 C CA . GLU A 1 104 ? 11.140 -0.982 -4.506 1.00 55.72 104 GLU A CA 1
ATOM 852 C C . GLU A 1 104 ? 10.690 -2.241 -5.272 1.00 55.72 104 GLU A C 1
ATOM 854 O O . GLU A 1 104 ? 9.509 -2.578 -5.310 1.00 55.72 104 GLU A O 1
ATOM 859 N N . ASP A 1 105 ? 11.637 -2.988 -5.860 1.00 51.59 105 ASP A N 1
ATOM 860 C CA . ASP A 1 105 ? 11.356 -4.287 -6.510 1.00 51.59 105 ASP A CA 1
ATOM 861 C C . ASP A 1 105 ? 11.030 -5.405 -5.478 1.00 51.59 105 ASP A C 1
ATOM 863 O O . ASP A 1 105 ? 10.635 -6.510 -5.859 1.00 51.59 105 ASP A O 1
ATOM 867 N N . THR A 1 106 ? 11.167 -5.133 -4.173 1.00 45.62 106 THR A N 1
ATOM 868 C CA . THR A 1 106 ? 10.883 -6.064 -3.064 1.00 45.62 106 THR A CA 1
ATOM 869 C C . THR A 1 106 ? 9.894 -5.463 -2.066 1.00 45.62 106 THR A C 1
ATOM 871 O O . THR A 1 106 ? 9.977 -4.273 -1.781 1.00 45.62 106 THR A O 1
ATOM 874 N N . PRO A 1 107 ? 8.985 -6.266 -1.479 1.00 55.91 107 PRO A N 1
ATOM 875 C CA . PRO A 1 107 ? 8.065 -5.756 -0.481 1.00 55.91 107 PRO A CA 1
ATOM 876 C C . PRO A 1 107 ? 8.777 -5.246 0.766 1.00 55.91 107 PRO A C 1
ATOM 878 O O . PRO A 1 107 ? 9.545 -5.979 1.387 1.00 55.91 107 PRO A O 1
ATOM 881 N N . ASN A 1 108 ? 8.453 -4.013 1.164 1.00 67.94 108 ASN A N 1
ATOM 882 C CA . ASN A 1 108 ? 8.833 -3.451 2.453 1.00 67.94 108 ASN A CA 1
ATOM 883 C C . ASN A 1 108 ? 8.176 -4.273 3.581 1.00 67.94 108 ASN A C 1
ATOM 885 O O . ASN A 1 108 ? 7.030 -4.031 3.979 1.00 67.94 108 ASN A O 1
ATOM 889 N N . GLY A 1 109 ? 8.902 -5.295 4.047 1.00 70.50 109 GLY A N 1
ATOM 890 C CA . GLY A 1 109 ? 8.414 -6.287 5.006 1.00 70.50 109 GLY A CA 1
ATOM 891 C C . GLY A 1 109 ? 7.989 -5.679 6.342 1.00 70.50 109 GLY A C 1
ATOM 892 O O . GLY A 1 109 ? 7.039 -6.162 6.952 1.00 70.50 109 GLY A O 1
ATOM 893 N N . GLU A 1 110 ? 8.612 -4.572 6.752 1.00 74.19 110 GLU A N 1
ATOM 894 C CA . GLU A 1 110 ? 8.239 -3.838 7.964 1.00 74.19 110 GLU A CA 1
ATOM 895 C C . GLU A 1 110 ? 6.835 -3.234 7.835 1.00 74.19 110 GLU A C 1
ATOM 897 O O . GLU A 1 110 ? 5.988 -3.408 8.712 1.00 74.19 110 GLU A O 1
ATOM 902 N N . THR A 1 111 ? 6.541 -2.577 6.709 1.00 72.75 111 THR A N 1
ATOM 903 C CA . THR A 1 111 ? 5.225 -1.954 6.495 1.00 72.75 111 THR A CA 1
ATOM 904 C C . THR A 1 111 ? 4.128 -3.015 6.390 1.00 72.75 111 THR A C 1
ATOM 906 O O . THR A 1 111 ? 3.043 -2.846 6.944 1.00 72.75 111 THR A O 1
ATOM 909 N N . GLN A 1 112 ? 4.420 -4.145 5.745 1.00 80.19 112 GLN A N 1
ATOM 910 C CA . GLN A 1 112 ? 3.486 -5.266 5.652 1.00 80.19 112 GLN A CA 1
ATOM 911 C C . GLN A 1 112 ? 3.211 -5.916 7.018 1.00 80.19 112 GLN A C 1
ATOM 913 O O . GLN A 1 112 ? 2.059 -6.212 7.339 1.00 80.19 112 GLN A O 1
AT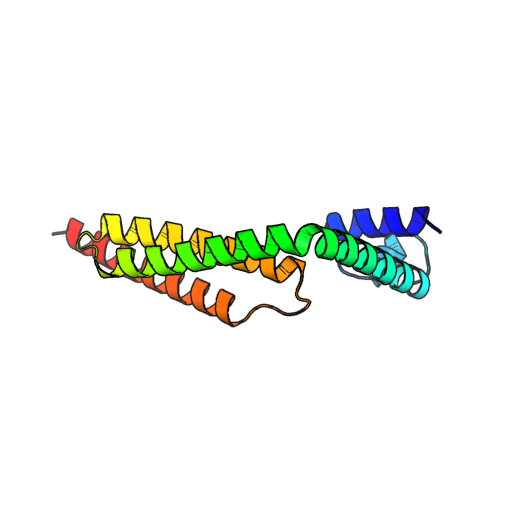OM 918 N N . GLN A 1 113 ? 4.240 -6.095 7.847 1.00 81.31 113 GLN A N 1
ATOM 919 C CA . GLN A 1 113 ? 4.085 -6.607 9.208 1.00 81.31 113 GLN A CA 1
ATOM 920 C C . GLN A 1 113 ? 3.247 -5.652 10.071 1.00 81.31 113 GLN A C 1
ATOM 922 O O . GLN A 1 113 ? 2.375 -6.095 10.818 1.00 81.31 113 GLN A O 1
ATOM 927 N N . LEU A 1 114 ? 3.457 -4.340 9.936 1.00 81.06 114 LEU A N 1
ATOM 928 C CA . LEU A 1 114 ? 2.667 -3.324 10.635 1.00 81.06 114 LEU A CA 1
ATOM 929 C C . LEU A 1 114 ? 1.190 -3.341 10.219 1.00 81.06 114 LEU A C 1
ATOM 931 O O . LEU A 1 114 ? 0.322 -3.221 11.082 1.00 81.06 114 LEU A O 1
ATOM 935 N N . ILE A 1 115 ? 0.887 -3.536 8.931 1.00 86.12 115 ILE A N 1
ATOM 936 C CA . ILE A 1 115 ? -0.494 -3.716 8.445 1.00 86.12 115 ILE A CA 1
ATOM 937 C C . ILE A 1 115 ? -1.150 -4.906 9.155 1.00 86.12 115 ILE A C 1
ATOM 939 O O . ILE A 1 115 ? -2.202 -4.746 9.773 1.00 86.12 115 ILE A O 1
ATOM 943 N N . GLN A 1 116 ? -0.490 -6.067 9.158 1.00 87.44 116 GLN A N 1
ATOM 944 C CA . GLN A 1 116 ? -1.010 -7.281 9.797 1.00 87.44 116 GLN A CA 1
ATOM 945 C C . GLN A 1 116 ? -1.243 -7.102 11.305 1.00 87.44 116 GLN A C 1
ATOM 947 O O . GLN A 1 116 ? -2.240 -7.585 11.846 1.00 87.44 116 GLN A O 1
ATOM 952 N N . GLN A 1 117 ? -0.350 -6.384 11.994 1.00 85.00 117 GLN A N 1
ATOM 953 C CA . GLN A 1 117 ? -0.514 -6.067 13.415 1.00 85.00 117 GLN A CA 1
ATOM 954 C C . GLN A 1 117 ? -1.744 -5.185 13.666 1.00 85.00 117 GLN A C 1
ATOM 956 O O . GLN A 1 117 ? -2.534 -5.476 14.565 1.00 85.00 117 GLN A O 1
ATOM 961 N N . VAL A 1 118 ? -1.942 -4.132 12.866 1.00 84.12 118 VAL A N 1
ATOM 962 C CA . VAL A 1 118 ? -3.101 -3.235 13.009 1.00 84.12 118 VAL A CA 1
ATOM 963 C C . VAL A 1 118 ? -4.410 -3.970 12.708 1.00 84.12 118 VAL A C 1
ATOM 965 O O . VAL A 1 118 ? -5.385 -3.809 13.441 1.00 84.12 118 VAL A O 1
ATOM 968 N N . GLU A 1 119 ? -4.438 -4.832 11.693 1.00 87.88 119 GLU A N 1
ATOM 969 C CA . GLU A 1 119 ? -5.598 -5.681 11.397 1.00 87.88 119 GLU A CA 1
ATOM 970 C C . GLU A 1 119 ? -5.942 -6.634 12.550 1.00 87.88 119 GLU A C 1
ATOM 972 O O . GLU A 1 119 ? -7.118 -6.826 12.871 1.00 87.88 119 GLU A O 1
ATOM 977 N N . ALA A 1 120 ? -4.931 -7.228 13.191 1.00 87.94 120 ALA A N 1
ATOM 978 C CA . ALA A 1 120 ? -5.134 -8.089 14.351 1.00 87.94 120 ALA A CA 1
ATOM 979 C C . ALA A 1 120 ? -5.738 -7.312 15.533 1.00 87.94 120 ALA A C 1
ATOM 981 O O . ALA A 1 120 ? -6.704 -7.775 16.144 1.00 87.94 120 ALA A O 1
ATOM 982 N N . LEU A 1 121 ? -5.237 -6.104 15.809 1.00 84.56 121 LEU A N 1
ATOM 983 C CA . LEU A 1 121 ? -5.774 -5.231 16.858 1.00 84.56 121 LEU A CA 1
ATOM 984 C C . LEU A 1 121 ? -7.221 -4.806 16.574 1.00 84.56 121 LEU A C 1
ATOM 986 O O . LEU A 1 121 ? -8.059 -4.851 17.474 1.00 84.56 121 LEU A O 1
ATOM 990 N N . LEU A 1 122 ? -7.550 -4.472 15.321 1.00 86.44 122 LEU A N 1
ATOM 991 C CA . LEU A 1 122 ? -8.923 -4.150 14.915 1.00 86.44 122 LEU A CA 1
ATOM 992 C C . LEU A 1 122 ? -9.888 -5.312 15.171 1.00 86.44 122 LEU A C 1
ATOM 994 O O . LEU A 1 122 ? -10.998 -5.091 15.658 1.00 86.44 122 LEU A O 1
ATOM 998 N N . LYS A 1 123 ? -9.470 -6.549 14.877 1.00 87.31 123 LYS A N 1
ATOM 999 C CA . LYS A 1 123 ? -10.280 -7.749 15.141 1.00 87.31 123 LYS A CA 1
ATOM 1000 C C . LYS A 1 123 ? -10.532 -7.943 16.637 1.00 87.31 123 LYS A C 1
ATOM 1002 O O . LYS A 1 123 ? -11.672 -8.201 17.020 1.00 87.31 123 LYS A O 1
ATOM 1007 N N . LEU A 1 124 ? -9.503 -7.780 17.471 1.00 86.06 124 LEU A N 1
ATOM 1008 C CA . LEU A 1 124 ? -9.618 -7.904 18.930 1.00 86.06 124 LEU A CA 1
ATOM 1009 C C . LEU A 1 124 ? -10.561 -6.849 19.520 1.00 86.06 124 LEU A C 1
ATOM 1011 O O . LEU A 1 124 ? -11.466 -7.179 20.282 1.00 86.06 124 LEU A O 1
ATOM 1015 N N . LEU A 1 125 ? -10.401 -5.587 19.122 1.00 81.19 125 LEU A N 1
ATOM 1016 C CA . LEU A 1 125 ? -11.244 -4.496 19.613 1.00 81.19 125 LEU A CA 1
ATOM 1017 C C . LEU A 1 125 ? -12.698 -4.631 19.158 1.00 81.19 125 LEU A C 1
ATOM 1019 O O . LEU A 1 125 ? -13.611 -4.367 19.936 1.00 81.19 125 LEU A O 1
ATOM 1023 N N . ALA A 1 126 ? -12.936 -5.085 17.925 1.00 81.88 126 ALA A N 1
ATOM 1024 C CA . ALA A 1 126 ? -14.287 -5.334 17.435 1.00 81.88 126 ALA A CA 1
ATOM 1025 C C . ALA A 1 126 ? -14.975 -6.486 18.187 1.00 81.88 126 ALA A C 1
ATOM 1027 O O . ALA A 1 126 ? -16.185 -6.433 18.404 1.00 81.88 126 ALA A O 1
ATOM 1028 N N . ALA A 1 127 ? -14.225 -7.515 18.592 1.00 82.56 127 ALA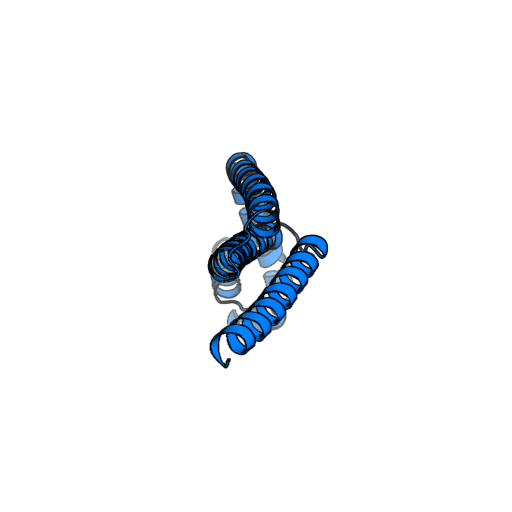 A N 1
ATOM 1029 C CA . ALA A 1 127 ? -14.745 -8.593 19.428 1.00 82.56 127 ALA A CA 1
ATOM 1030 C C . ALA A 1 127 ? -15.092 -8.091 20.841 1.00 82.56 127 ALA A C 1
ATOM 1032 O O . ALA A 1 127 ? -16.202 -8.328 21.317 1.00 82.56 127 ALA A O 1
ATOM 1033 N N . ASN A 1 128 ? -14.198 -7.318 21.466 1.00 75.62 128 ASN A N 1
ATOM 1034 C CA . ASN A 1 128 ? -14.411 -6.768 22.809 1.00 75.62 128 ASN A CA 1
ATOM 1035 C C . ASN A 1 128 ? -15.559 -5.747 22.858 1.00 75.62 128 ASN A C 1
ATOM 1037 O O . ASN A 1 128 ? -16.375 -5.778 23.775 1.00 75.62 128 ASN A O 1
ATOM 1041 N N . GLY A 1 129 ? -15.677 -4.884 21.846 1.00 66.38 129 GLY A N 1
ATOM 1042 C CA . GLY A 1 129 ? -16.776 -3.923 21.750 1.00 66.38 129 GLY A CA 1
ATOM 1043 C C . GLY A 1 129 ? -18.144 -4.580 21.533 1.00 66.38 129 GLY A C 1
ATOM 1044 O O . GLY A 1 129 ? -19.156 -4.032 21.956 1.00 66.38 129 GLY A O 1
ATOM 1045 N N . LYS A 1 130 ? -18.210 -5.765 20.910 1.00 66.62 130 LYS A N 1
ATOM 1046 C CA . LYS A 1 130 ? -19.463 -6.537 20.814 1.00 66.62 130 LYS A CA 1
ATOM 1047 C C . LYS A 1 130 ? -19.858 -7.166 22.148 1.00 66.62 130 LYS A C 1
ATOM 1049 O O . LYS A 1 130 ? -21.043 -7.194 22.450 1.00 66.62 130 LYS A O 1
ATOM 1054 N N . ALA A 1 131 ? -18.885 -7.634 22.930 1.00 61.50 131 ALA A N 1
ATOM 1055 C CA . ALA A 1 131 ? -19.136 -8.202 24.253 1.00 61.50 131 ALA A CA 1
ATOM 1056 C C . ALA A 1 131 ? -19.686 -7.152 25.236 1.00 61.50 131 ALA A C 1
ATOM 1058 O O . ALA A 1 131 ? -20.642 -7.432 25.942 1.00 61.50 131 ALA A O 1
ATOM 1059 N N . GLN A 1 132 ? -19.162 -5.921 25.211 1.00 56.62 132 GLN A N 1
ATOM 1060 C CA . GLN A 1 132 ? -19.623 -4.828 26.085 1.00 56.62 132 GLN A CA 1
ATOM 1061 C C . GLN A 1 132 ? -21.030 -4.286 25.768 1.00 56.62 132 GLN A C 1
ATOM 1063 O O . GLN A 1 132 ? -21.585 -3.564 26.584 1.00 56.62 132 GLN A O 1
ATOM 1068 N N . ASN A 1 133 ? -21.592 -4.589 24.593 1.00 55.75 133 ASN A N 1
ATOM 1069 C CA . ASN A 1 133 ? -22.950 -4.173 24.203 1.00 55.75 133 ASN A CA 1
ATOM 1070 C C . ASN A 1 133 ? -23.988 -5.309 24.338 1.00 55.75 133 ASN A C 1
ATOM 1072 O O . ASN A 1 133 ? -25.121 -5.148 23.887 1.00 55.75 133 ASN A O 1
ATOM 1076 N N . ALA A 1 134 ? -23.582 -6.473 24.855 1.00 53.81 134 ALA A N 1
ATOM 1077 C CA . ALA A 1 134 ? -24.431 -7.656 25.016 1.00 53.81 134 ALA A CA 1
ATOM 1078 C C . ALA A 1 134 ? -24.791 -7.963 26.486 1.00 53.81 134 ALA A C 1
ATOM 1080 O O . ALA A 1 134 ? -25.581 -8.880 26.711 1.00 53.81 134 ALA A O 1
ATOM 1081 N N . ASP A 1 135 ? -24.237 -7.196 27.431 1.00 43.94 135 ASP A N 1
ATOM 1082 C CA . ASP A 1 135 ? -24.651 -7.103 28.842 1.00 43.94 135 ASP A CA 1
ATOM 1083 C C . ASP A 1 135 ? -25.555 -5.875 29.050 1.00 43.94 135 ASP A C 1
ATOM 1085 O O . ASP A 1 135 ? -26.449 -5.937 29.927 1.00 43.94 135 ASP A O 1
#

Sequence (135 aa):
MAEIDEQVERLLLAGVRGTEEIARSLGVSRRRVREAVKRVKERWRRLAEDKDGLVSEELAALQVMRSMLWRVAFRTESVSEQLQTFKLLLSVNERMFRITQLFEDTPNGETQQLIQQVEALLKLLAANGKAQNAD

Secondary structure (DSSP, 8-state):
-HHHHHHHHHHHHTT---HHHHHHHHT--HHHHHHHHHHHHHHHHHHHHTTHHHHHHHHHHHHHHHHHHHHHHHH---HHHHHHHHHHHHHHHHHHHHHHHHH-SS--HHHHHHHHHHHHHHHHHHHHHHHTT--

pLDDT: mean 77.46, std 12.12, range [43.94, 92.94]